Protein AF-A0A4Y7QCD2-F1 (afdb_monomer_lite)

Radius of gyration: 18.98 Å; chains: 1; bounding box: 51×34×49 Å

Structure (mmCIF, N/CA/C/O backbone):
data_AF-A0A4Y7QCD2-F1
#
_entry.id   AF-A0A4Y7QCD2-F1
#
loop_
_atom_site.group_PDB
_atom_site.id
_atom_site.type_symbol
_atom_site.label_atom_id
_atom_site.label_alt_id
_atom_site.label_comp_id
_atom_site.label_asym_id
_atom_site.label_entity_id
_atom_site.label_seq_id
_atom_site.pdbx_PDB_ins_code
_atom_site.Cartn_x
_atom_site.Cartn_y
_atom_site.Cartn_z
_atom_site.occupancy
_atom_site.B_iso_or_equiv
_atom_site.auth_seq_id
_atom_site.auth_comp_id
_atom_site.auth_asym_id
_atom_site.auth_atom_id
_atom_site.pdbx_PDB_model_num
ATOM 1 N N . MET A 1 1 ? 33.331 11.456 -15.313 1.00 38.72 1 MET A N 1
ATOM 2 C CA . MET A 1 1 ? 31.937 11.592 -14.843 1.00 38.72 1 MET A CA 1
ATOM 3 C C . MET A 1 1 ? 31.311 10.211 -14.870 1.00 38.72 1 MET A C 1
ATOM 5 O O . MET A 1 1 ? 31.025 9.697 -15.942 1.00 38.72 1 MET A O 1
ATOM 9 N N . SER A 1 2 ? 31.253 9.557 -13.714 1.00 41.94 2 SER A N 1
ATOM 10 C CA . SER A 1 2 ? 30.662 8.231 -13.536 1.00 41.94 2 SER A CA 1
ATOM 11 C C . SER A 1 2 ? 29.170 8.310 -13.844 1.00 41.94 2 SER A C 1
ATOM 13 O O . SER A 1 2 ? 28.433 9.006 -13.149 1.00 41.94 2 SER A O 1
ATOM 15 N N . ALA A 1 3 ? 28.736 7.632 -14.909 1.00 51.88 3 ALA A N 1
ATOM 16 C CA . ALA A 1 3 ? 27.318 7.443 -15.182 1.00 51.88 3 ALA A CA 1
ATOM 17 C C . ALA A 1 3 ? 26.649 6.911 -13.900 1.00 51.88 3 ALA A C 1
ATOM 19 O O . ALA A 1 3 ? 27.208 5.987 -13.298 1.00 51.88 3 ALA A O 1
ATOM 20 N N . PRO A 1 4 ? 25.523 7.489 -13.437 1.00 55.78 4 PRO A N 1
ATOM 21 C CA . PRO A 1 4 ? 24.820 6.970 -12.271 1.00 55.78 4 PRO A CA 1
ATOM 22 C C . PRO A 1 4 ? 24.569 5.482 -12.512 1.00 55.78 4 PRO A C 1
ATOM 24 O O . PRO A 1 4 ? 23.988 5.095 -13.527 1.00 55.78 4 PRO A O 1
ATOM 27 N N . SER A 1 5 ? 25.132 4.643 -11.644 1.00 61.19 5 SER A N 1
ATOM 28 C CA . SER A 1 5 ? 25.190 3.202 -11.835 1.00 61.19 5 SER A CA 1
ATOM 29 C C . SER A 1 5 ? 23.774 2.644 -11.790 1.00 61.19 5 SER A C 1
ATOM 31 O O . SER A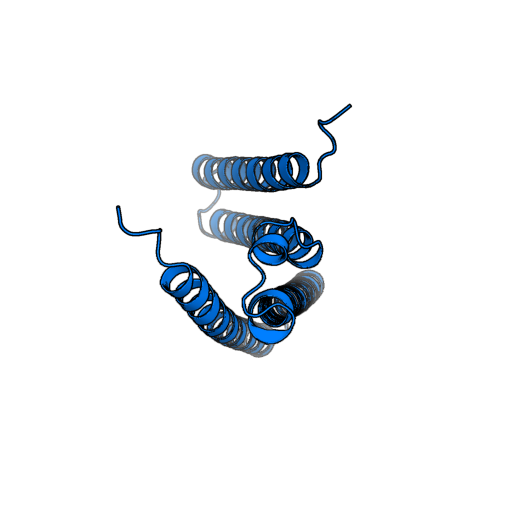 1 5 ? 23.216 2.400 -10.726 1.00 61.19 5 SER A O 1
ATOM 33 N N . LEU A 1 6 ? 23.190 2.423 -12.967 1.00 62.44 6 LEU A N 1
ATOM 34 C CA . LEU A 1 6 ? 21.877 1.805 -13.152 1.00 62.44 6 LEU A CA 1
ATOM 35 C C . LEU A 1 6 ? 21.720 0.524 -12.309 1.00 62.44 6 LEU A C 1
ATOM 37 O O . LEU A 1 6 ? 20.647 0.256 -11.774 1.00 62.44 6 LEU A O 1
ATOM 41 N N . GLY A 1 7 ? 22.818 -0.219 -12.12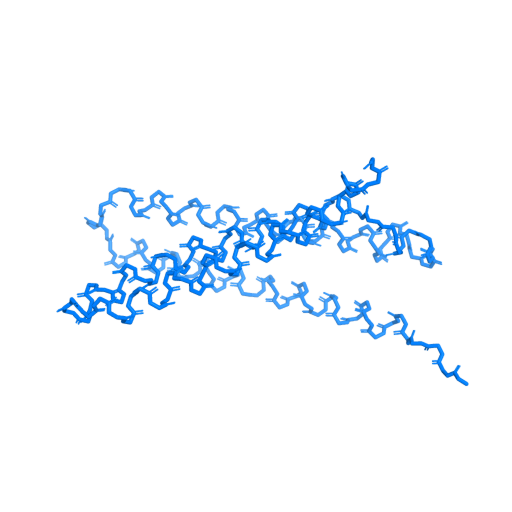1 1.00 65.88 7 GLY A N 1
ATOM 42 C CA . GLY A 1 7 ? 22.886 -1.383 -11.237 1.00 65.88 7 GLY A CA 1
ATOM 43 C C . GLY A 1 7 ? 22.541 -1.089 -9.772 1.00 65.88 7 GLY A C 1
ATOM 44 O O . GLY A 1 7 ? 21.853 -1.894 -9.152 1.00 65.88 7 GLY A O 1
ATOM 45 N N . ASN A 1 8 ? 22.922 0.071 -9.226 1.00 73.81 8 ASN A N 1
ATOM 46 C CA . ASN A 1 8 ? 22.581 0.447 -7.850 1.00 73.81 8 ASN A CA 1
ATOM 47 C C . ASN A 1 8 ? 21.077 0.712 -7.704 1.00 73.81 8 ASN A C 1
ATOM 49 O O . ASN A 1 8 ? 20.470 0.274 -6.731 1.00 73.81 8 ASN A O 1
ATOM 53 N N . THR A 1 9 ? 20.459 1.386 -8.677 1.00 78.00 9 THR A N 1
ATOM 54 C CA . THR A 1 9 ? 19.014 1.664 -8.659 1.00 78.00 9 THR A CA 1
ATOM 55 C C . THR A 1 9 ? 18.191 0.388 -8.831 1.00 78.00 9 THR A C 1
ATOM 57 O O . THR A 1 9 ? 17.233 0.176 -8.091 1.00 78.00 9 THR A O 1
ATOM 60 N N . MET A 1 10 ? 18.581 -0.493 -9.757 1.00 76.19 10 MET A N 1
ATOM 61 C CA . MET A 1 10 ? 17.886 -1.767 -9.982 1.00 76.19 10 MET A CA 1
ATOM 62 C C . MET A 1 10 ? 18.054 -2.729 -8.801 1.00 76.19 10 MET A C 1
ATOM 64 O O . MET A 1 10 ? 17.083 -3.349 -8.371 1.00 76.19 10 MET A O 1
ATOM 68 N N . GLY A 1 11 ? 19.255 -2.796 -8.218 1.00 81.44 11 GLY A N 1
ATOM 69 C CA . GLY A 1 11 ? 19.506 -3.567 -7.000 1.00 81.44 11 GLY A CA 1
ATOM 70 C C . GLY A 1 11 ? 18.689 -3.060 -5.809 1.00 81.44 11 GLY A C 1
ATOM 71 O O . GLY A 1 11 ? 18.091 -3.860 -5.090 1.00 81.44 11 GLY A O 1
ATOM 72 N N . ALA A 1 12 ? 18.586 -1.739 -5.633 1.00 85.38 12 ALA A N 1
ATOM 73 C CA . ALA A 1 12 ? 17.759 -1.142 -4.585 1.00 85.38 12 ALA A CA 1
ATOM 74 C C . ALA A 1 12 ? 16.262 -1.446 -4.772 1.00 85.38 12 ALA A C 1
ATOM 76 O O . ALA A 1 12 ? 15.584 -1.770 -3.799 1.00 85.38 12 ALA A O 1
ATOM 77 N N . LEU A 1 13 ? 15.747 -1.398 -6.007 1.00 83.94 13 LEU A N 1
ATOM 78 C CA . LEU A 1 13 ? 14.356 -1.758 -6.307 1.00 83.94 13 LEU A CA 1
ATOM 79 C C . LEU A 1 13 ? 14.067 -3.236 -6.018 1.00 83.94 13 LEU A C 1
ATOM 81 O O . LEU A 1 13 ? 13.040 -3.554 -5.420 1.00 83.94 13 LEU A O 1
ATOM 85 N N . PHE A 1 14 ? 14.994 -4.132 -6.366 1.00 85.12 14 PHE A N 1
ATOM 86 C CA . PHE A 1 14 ? 14.873 -5.557 -6.060 1.00 85.12 14 PHE A CA 1
ATOM 87 C C . PHE A 1 14 ? 14.865 -5.828 -4.547 1.00 85.12 14 PHE A C 1
ATOM 89 O O . PHE A 1 14 ? 14.002 -6.554 -4.050 1.00 85.12 14 PHE A O 1
ATOM 96 N N . LEU A 1 15 ? 15.766 -5.193 -3.788 1.00 89.88 15 LEU A N 1
ATOM 97 C CA . LEU A 1 15 ? 15.743 -5.255 -2.321 1.00 89.88 15 LEU A CA 1
ATOM 98 C C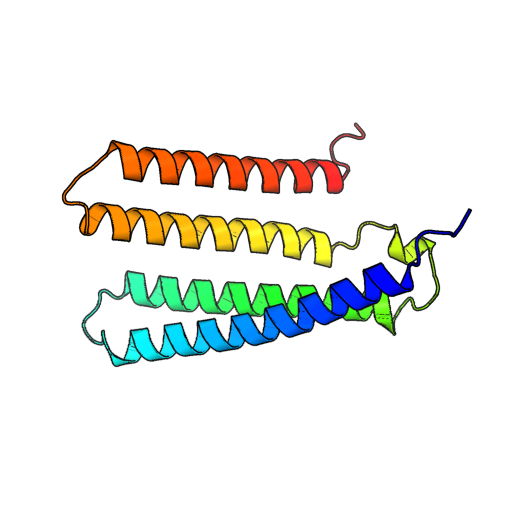 . LEU A 1 15 ? 14.435 -4.683 -1.752 1.00 89.88 15 LEU A C 1
ATOM 100 O O . LEU A 1 15 ? 13.881 -5.235 -0.801 1.00 89.88 15 LEU A O 1
ATOM 104 N N . GLY A 1 16 ? 13.905 -3.621 -2.363 1.00 89.31 16 GLY A N 1
ATOM 105 C CA . GLY A 1 16 ? 12.596 -3.060 -2.035 1.00 89.31 16 GLY A CA 1
ATOM 106 C C . GLY A 1 16 ? 11.448 -4.051 -2.247 1.00 89.31 16 GLY A C 1
ATOM 107 O O . GLY A 1 16 ? 10.558 -4.132 -1.400 1.00 8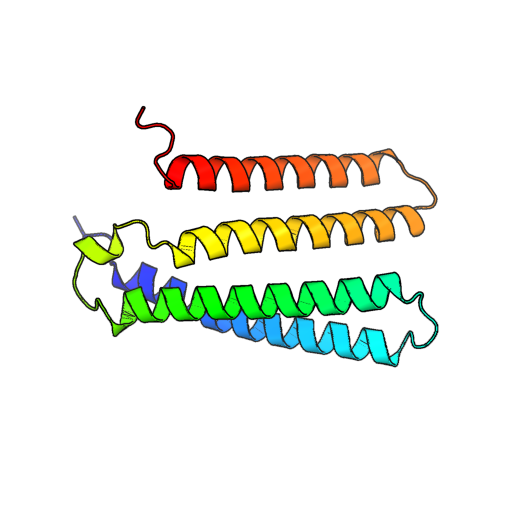9.31 16 GLY A O 1
ATOM 108 N N . LEU A 1 17 ? 11.471 -4.848 -3.322 1.00 90.31 17 LEU A N 1
ATOM 109 C CA . LEU A 1 17 ? 10.485 -5.910 -3.571 1.00 90.31 17 LEU A CA 1
ATOM 110 C C . LEU A 1 17 ? 10.554 -7.009 -2.503 1.00 90.31 17 LEU A C 1
ATOM 112 O O . LEU A 1 17 ? 9.513 -7.427 -1.986 1.00 90.31 17 LEU A O 1
ATOM 116 N N . LEU A 1 18 ? 11.763 -7.447 -2.140 1.00 92.94 18 LEU A N 1
ATOM 117 C CA . LEU A 1 18 ? 11.959 -8.436 -1.075 1.00 92.94 18 LEU A CA 1
ATOM 118 C C . LEU A 1 18 ? 11.402 -7.924 0.254 1.00 92.94 18 LEU A C 1
ATOM 120 O O . LEU A 1 18 ? 10.615 -8.613 0.905 1.00 92.94 18 LEU A O 1
ATOM 124 N N . LEU A 1 19 ? 11.746 -6.688 0.621 1.00 93.81 19 LEU A N 1
ATOM 125 C CA . LEU A 1 19 ? 11.249 -6.062 1.840 1.00 93.81 19 LEU A CA 1
ATOM 126 C C . LEU A 1 19 ? 9.722 -5.905 1.811 1.00 93.81 19 LEU A C 1
ATOM 128 O O . LEU A 1 19 ? 9.057 -6.243 2.786 1.00 93.81 19 LEU A O 1
ATOM 132 N N . SER A 1 20 ? 9.149 -5.475 0.685 1.00 91.50 20 SER A N 1
ATOM 133 C CA . SER A 1 20 ? 7.693 -5.342 0.519 1.00 91.50 20 SER A CA 1
ATOM 134 C C . SER A 1 20 ? 6.969 -6.678 0.708 1.00 91.50 20 SER A C 1
ATOM 136 O O . SER A 1 20 ? 5.936 -6.737 1.372 1.00 91.50 20 SER A O 1
ATOM 138 N N . THR A 1 21 ? 7.540 -7.767 0.190 1.00 92.81 21 THR A N 1
ATOM 139 C CA . THR A 1 21 ? 6.988 -9.122 0.345 1.00 92.81 21 THR A CA 1
ATOM 140 C C . THR A 1 21 ? 7.056 -9.598 1.800 1.00 92.81 21 THR A C 1
ATOM 142 O O . THR A 1 21 ? 6.103 -10.192 2.305 1.00 92.81 21 THR A O 1
ATOM 145 N N . LEU A 1 22 ? 8.145 -9.288 2.514 1.00 94.88 22 LEU A N 1
ATOM 146 C CA . LEU A 1 22 ? 8.263 -9.574 3.949 1.00 94.88 22 LEU A CA 1
ATOM 147 C C . LEU A 1 22 ? 7.228 -8.794 4.770 1.00 94.88 22 LEU A C 1
ATOM 149 O O . LEU A 1 22 ? 6.555 -9.372 5.624 1.00 94.88 22 LEU A O 1
ATOM 153 N N . LEU A 1 23 ? 7.056 -7.499 4.486 1.00 91.56 23 LEU A N 1
ATOM 154 C CA . LEU A 1 23 ? 6.041 -6.668 5.141 1.00 91.56 23 LEU A CA 1
ATOM 155 C C . LEU A 1 23 ? 4.624 -7.178 4.856 1.00 91.56 23 LEU A C 1
ATOM 157 O O . LEU A 1 23 ? 3.790 -7.186 5.760 1.00 91.56 23 LEU A O 1
ATOM 161 N N . PHE A 1 24 ? 4.354 -7.658 3.640 1.00 92.56 24 PHE A N 1
ATOM 162 C CA . PHE A 1 24 ? 3.091 -8.322 3.321 1.00 92.56 24 PHE A CA 1
ATOM 163 C C . PHE A 1 24 ? 2.860 -9.558 4.203 1.00 92.56 24 PHE A C 1
ATOM 165 O O . PHE A 1 24 ? 1.773 -9.710 4.758 1.00 92.56 24 PHE A O 1
ATOM 172 N N . GLY A 1 25 ? 3.890 -10.380 4.433 1.00 92.44 25 GLY A N 1
ATOM 173 C CA . GLY A 1 25 ? 3.822 -11.500 5.379 1.00 92.44 25 GLY A CA 1
ATOM 174 C C . GLY A 1 25 ? 3.462 -11.069 6.807 1.00 92.44 25 GLY A C 1
ATOM 175 O O . GLY A 1 25 ? 2.615 -11.691 7.451 1.00 92.44 25 GLY A O 1
ATOM 176 N N . ILE A 1 26 ? 4.033 -9.960 7.287 1.00 94.75 26 ILE A N 1
ATOM 177 C CA . ILE A 1 26 ? 3.689 -9.383 8.597 1.00 94.75 26 ILE A CA 1
ATOM 178 C C . ILE A 1 26 ? 2.221 -8.935 8.628 1.00 94.75 26 ILE A C 1
ATOM 180 O O . ILE A 1 26 ? 1.523 -9.187 9.608 1.00 94.75 26 ILE A O 1
ATOM 184 N N . ILE A 1 27 ? 1.724 -8.318 7.556 1.00 92.62 27 ILE A N 1
ATOM 185 C CA . ILE A 1 27 ? 0.325 -7.877 7.449 1.00 92.62 27 ILE A CA 1
ATOM 186 C C . ILE A 1 27 ? -0.635 -9.076 7.461 1.00 92.62 27 ILE A C 1
ATOM 188 O O . ILE A 1 27 ? -1.665 -9.024 8.134 1.00 92.62 27 ILE A O 1
ATOM 192 N N . CYS A 1 28 ? -0.278 -10.188 6.810 1.00 93.31 28 CYS A N 1
ATOM 193 C CA . CYS A 1 28 ? -1.031 -11.443 6.907 1.00 93.31 28 CYS A CA 1
ATOM 194 C C . CYS A 1 28 ? -1.112 -11.950 8.355 1.00 93.31 28 CYS A C 1
ATOM 196 O O . CYS A 1 28 ? -2.193 -12.318 8.816 1.00 93.31 28 CYS A O 1
ATOM 198 N N . LEU A 1 29 ? 0.005 -11.929 9.093 1.00 93.75 29 LEU A N 1
ATOM 199 C CA . LEU A 1 29 ? 0.032 -12.325 10.507 1.00 93.75 29 LEU A CA 1
ATOM 200 C C . LEU A 1 29 ? -0.807 -11.391 11.386 1.00 93.75 29 LEU A C 1
ATOM 202 O O . LEU A 1 29 ? -1.525 -11.861 12.266 1.00 93.75 29 LEU A O 1
ATOM 206 N N . GLN A 1 30 ? -0.763 -10.081 11.135 1.00 89.69 30 GLN A N 1
ATOM 207 C CA . GLN A 1 30 ? -1.599 -9.107 11.840 1.00 89.69 30 GLN A CA 1
ATOM 208 C C . GLN A 1 30 ? -3.090 -9.361 11.589 1.00 89.69 30 GLN A C 1
ATOM 210 O O . GLN A 1 30 ? -3.881 -9.351 12.533 1.00 89.69 30 GLN A O 1
ATOM 215 N N . ALA A 1 31 ? -3.474 -9.642 10.340 1.00 90.12 31 ALA A N 1
ATOM 216 C CA . ALA A 1 31 ? -4.846 -9.997 9.993 1.00 90.12 31 ALA A CA 1
ATOM 217 C C . ALA A 1 31 ? -5.274 -11.303 10.680 1.00 90.12 31 ALA A C 1
ATOM 219 O O . ALA A 1 31 ? -6.348 -11.357 11.276 1.00 90.12 31 ALA A O 1
ATOM 220 N N . TYR A 1 32 ? -4.419 -12.329 10.673 1.00 90.06 32 TYR A N 1
ATOM 221 C CA . TYR A 1 32 ? -4.679 -13.594 11.361 1.00 90.06 32 TYR A CA 1
ATOM 222 C C . TYR A 1 32 ? -4.901 -13.395 12.869 1.00 90.06 32 TYR A C 1
ATOM 224 O O . TYR A 1 32 ? -5.920 -13.828 13.411 1.00 90.06 32 TYR A O 1
ATOM 232 N N . HIS A 1 33 ? -4.006 -12.659 13.537 1.00 89.88 33 HIS A N 1
ATOM 233 C CA . HIS A 1 33 ? -4.155 -12.322 14.953 1.00 89.88 33 HIS A CA 1
ATOM 234 C C . HIS A 1 33 ? -5.440 -11.538 15.240 1.00 89.88 33 HIS A C 1
ATOM 236 O O . HIS A 1 33 ? -6.057 -11.751 16.285 1.00 89.88 33 HIS A O 1
ATOM 242 N N . TYR A 1 34 ? -5.857 -10.650 14.335 1.00 87.81 34 TYR A N 1
ATOM 243 C CA . TYR A 1 34 ? -7.110 -9.909 14.469 1.00 87.81 34 TYR A CA 1
ATOM 244 C C . TYR A 1 34 ? -8.328 -10.844 14.441 1.00 87.81 34 TYR A C 1
ATOM 246 O O . TYR A 1 34 ? -9.165 -10.781 15.342 1.00 87.81 34 TYR A O 1
ATOM 254 N N . TYR A 1 35 ? -8.393 -11.762 13.471 1.00 86.94 35 TYR A N 1
ATOM 255 C CA . TYR A 1 35 ? -9.491 -12.732 13.377 1.00 86.94 35 TYR A CA 1
ATOM 256 C C . TYR A 1 35 ? -9.558 -13.688 14.571 1.00 86.94 35 TYR A C 1
ATOM 258 O O . TYR A 1 35 ? -10.655 -14.080 14.966 1.00 86.94 35 TYR A O 1
ATOM 266 N N . GLN A 1 36 ? -8.410 -14.039 15.155 1.00 89.31 36 GLN A N 1
ATOM 267 C CA . GLN A 1 36 ? -8.350 -14.931 16.311 1.00 89.31 36 GLN A CA 1
ATOM 268 C C . GLN A 1 36 ? -8.774 -14.245 17.619 1.00 89.31 36 GLN A C 1
ATOM 270 O O . GLN A 1 36 ? -9.500 -14.840 18.410 1.00 89.31 36 GLN A O 1
ATOM 275 N N . ASN A 1 37 ? -8.326 -13.009 17.862 1.00 85.69 37 ASN A N 1
ATOM 276 C CA . ASN A 1 37 ? -8.561 -12.318 19.137 1.00 85.69 37 ASN A CA 1
ATOM 277 C C . ASN A 1 37 ? -9.906 -11.582 19.208 1.00 85.69 37 ASN A C 1
ATOM 279 O O . ASN A 1 37 ? -10.392 -11.323 20.306 1.00 85.69 37 ASN A O 1
ATOM 283 N N . PHE A 1 38 ? -10.515 -11.245 18.066 1.00 83.69 38 PHE A N 1
ATOM 284 C CA . PHE A 1 38 ? -11.766 -10.478 18.015 1.00 83.69 38 PHE A CA 1
ATOM 285 C C . PHE A 1 38 ? -12.866 -11.214 17.222 1.00 83.69 38 PHE A C 1
ATOM 287 O O . PHE A 1 38 ? -13.347 -10.723 16.193 1.00 83.69 38 PHE A O 1
ATOM 294 N N . PRO A 1 39 ? -13.309 -12.403 17.677 1.00 76.81 39 PRO A N 1
ATOM 295 C CA . PRO A 1 39 ? -14.334 -13.176 16.978 1.00 76.81 39 PRO A CA 1
ATOM 296 C C . PRO A 1 39 ? -15.713 -12.497 16.992 1.00 76.81 39 PRO A C 1
ATOM 298 O O . PRO A 1 39 ? -16.471 -12.678 16.042 1.00 76.81 39 PRO A O 1
ATOM 301 N N . GLU A 1 40 ? -16.021 -11.658 17.983 1.00 79.69 40 GLU A N 1
ATOM 302 C CA . GLU A 1 40 ? -17.313 -10.956 18.109 1.00 79.69 40 GLU A CA 1
ATOM 303 C C . GLU A 1 40 ? -17.340 -9.559 17.463 1.00 79.69 40 GLU A C 1
ATOM 305 O O . GLU A 1 40 ? -18.355 -8.862 17.516 1.00 79.69 40 GLU A O 1
ATOM 310 N N . ASP A 1 41 ? -16.246 -9.127 16.828 1.00 81.88 41 ASP A N 1
ATOM 311 C CA . ASP A 1 41 ? -16.194 -7.803 16.208 1.00 81.88 41 ASP A CA 1
ATOM 312 C C . ASP A 1 41 ? -17.154 -7.683 15.014 1.00 81.88 41 ASP A C 1
ATOM 314 O O . ASP A 1 41 ? -17.435 -8.643 14.283 1.00 81.88 41 ASP A O 1
ATOM 318 N N . ARG A 1 42 ? -17.643 -6.458 14.794 1.00 80.81 42 ARG A N 1
ATOM 319 C CA . ARG A 1 42 ? -18.665 -6.156 13.783 1.00 80.81 42 ARG A CA 1
ATOM 320 C C . ARG A 1 42 ? -18.194 -6.545 12.376 1.00 80.81 42 ARG A C 1
ATOM 322 O O . ARG A 1 42 ? -17.083 -6.212 11.965 1.00 80.81 42 ARG A O 1
ATOM 329 N N . ALA A 1 43 ? -19.084 -7.175 11.604 1.00 82.81 43 ALA A N 1
ATOM 330 C CA . ALA A 1 43 ? -18.777 -7.737 10.285 1.00 82.81 43 ALA A CA 1
ATOM 331 C C . ALA A 1 43 ? -18.131 -6.737 9.305 1.00 82.81 43 ALA A C 1
ATOM 333 O O . ALA A 1 43 ? -17.275 -7.131 8.518 1.00 82.81 43 ALA A O 1
ATOM 334 N N . TYR A 1 44 ? -18.466 -5.442 9.382 1.00 82.81 44 TYR A N 1
ATOM 335 C CA . TYR A 1 44 ? -17.865 -4.430 8.506 1.00 82.81 44 TYR A CA 1
ATOM 336 C C . TYR A 1 44 ? -16.351 -4.271 8.712 1.00 82.81 44 TYR A C 1
ATOM 338 O O . TYR A 1 44 ? -15.639 -4.046 7.737 1.00 82.81 44 TYR A O 1
ATOM 346 N N . VAL A 1 45 ? -15.835 -4.419 9.941 1.00 84.06 45 VAL A N 1
ATOM 347 C CA . VAL A 1 45 ? -14.388 -4.298 10.204 1.00 84.06 45 VAL A CA 1
ATOM 348 C C . VAL A 1 45 ? -13.658 -5.505 9.630 1.00 84.06 45 VAL A C 1
ATOM 350 O O . VAL A 1 45 ? -12.619 -5.358 8.997 1.00 84.06 45 VAL A O 1
ATOM 353 N N . LYS A 1 46 ? -14.245 -6.697 9.762 1.00 85.38 46 LYS A N 1
ATOM 354 C CA . LYS A 1 46 ? -13.709 -7.929 9.175 1.00 85.38 46 LYS A CA 1
ATOM 355 C C . LYS A 1 46 ? -13.638 -7.844 7.650 1.00 85.38 46 LYS A C 1
ATOM 357 O O . LYS A 1 46 ? -12.581 -8.081 7.074 1.00 85.38 46 LYS A O 1
ATOM 362 N N . VAL A 1 47 ? -14.724 -7.418 7.000 1.00 89.00 47 VAL A N 1
ATOM 363 C CA . VAL A 1 47 ? -14.742 -7.205 5.541 1.00 89.00 47 VAL A CA 1
ATOM 364 C C . VAL A 1 47 ? -13.693 -6.171 5.127 1.00 89.00 47 VAL A C 1
ATOM 366 O O . VAL A 1 47 ? -12.969 -6.395 4.161 1.00 89.00 47 VAL A O 1
ATOM 369 N N . PHE A 1 48 ? -13.552 -5.078 5.880 1.00 88.25 48 PHE A N 1
ATOM 370 C CA . PHE A 1 48 ? -12.536 -4.057 5.622 1.00 88.25 48 PHE A CA 1
ATOM 371 C C . PHE A 1 48 ? -11.101 -4.605 5.726 1.00 88.25 48 PHE A C 1
ATOM 373 O O . PHE A 1 48 ? -10.283 -4.343 4.847 1.00 88.25 48 PHE A O 1
ATOM 380 N N . VAL A 1 49 ? -10.798 -5.415 6.747 1.00 89.56 49 VAL A N 1
ATOM 381 C CA . VAL A 1 49 ? -9.478 -6.053 6.910 1.00 89.56 49 VAL A CA 1
ATOM 382 C C . VAL A 1 49 ? -9.197 -7.047 5.779 1.00 89.56 49 VAL A C 1
ATOM 384 O O . VAL A 1 49 ? -8.102 -7.034 5.220 1.00 89.56 49 VAL A O 1
ATOM 387 N N . ALA A 1 50 ? -10.176 -7.874 5.395 1.00 91.06 50 ALA A N 1
ATOM 388 C CA . ALA A 1 50 ? -10.039 -8.780 4.250 1.00 91.06 50 ALA A CA 1
ATOM 389 C C . ALA A 1 50 ? -9.801 -8.016 2.936 1.00 91.06 50 ALA A C 1
ATOM 391 O O . ALA A 1 50 ? -8.945 -8.397 2.139 1.00 91.06 50 ALA A O 1
ATOM 392 N N . PHE A 1 51 ? -10.523 -6.913 2.733 1.00 92.56 51 PHE A N 1
ATOM 393 C CA . PHE A 1 51 ? -10.365 -6.052 1.566 1.00 92.56 51 PHE A CA 1
ATOM 394 C C . PHE A 1 51 ? -8.970 -5.415 1.507 1.00 92.56 51 PHE A C 1
ATOM 396 O O . PHE A 1 51 ? -8.317 -5.475 0.467 1.00 92.56 51 PHE A O 1
ATOM 403 N N . LEU A 1 52 ? -8.468 -4.879 2.625 1.00 91.38 52 LEU A N 1
ATOM 404 C CA . LEU A 1 52 ? -7.103 -4.351 2.707 1.00 91.38 52 LEU A CA 1
ATOM 405 C C . LEU A 1 52 ? -6.050 -5.421 2.407 1.00 91.38 52 LEU A C 1
ATOM 407 O O . LEU A 1 52 ? -5.082 -5.143 1.700 1.00 91.38 52 LEU A O 1
ATOM 411 N N . LEU A 1 53 ? -6.245 -6.643 2.905 1.00 93.38 53 LEU A N 1
ATOM 412 C CA . LEU A 1 53 ? -5.336 -7.754 2.639 1.00 93.38 53 LEU A CA 1
ATOM 413 C C . LEU A 1 53 ? -5.295 -8.102 1.143 1.00 93.38 53 LEU A C 1
ATOM 415 O O . LEU A 1 53 ? -4.212 -8.267 0.581 1.00 93.38 53 LEU A O 1
ATOM 419 N N . ALA A 1 54 ? -6.459 -8.149 0.489 1.00 93.94 54 ALA A N 1
ATOM 420 C CA . ALA A 1 54 ? -6.563 -8.395 -0.947 1.00 93.94 54 ALA A CA 1
ATOM 421 C C . ALA A 1 54 ? -5.907 -7.278 -1.777 1.00 93.94 54 ALA A C 1
ATOM 423 O O . ALA A 1 54 ? -5.155 -7.568 -2.710 1.00 93.94 54 ALA A O 1
ATOM 424 N N . LEU A 1 55 ? -6.125 -6.006 -1.416 1.00 92.44 55 LEU A N 1
ATOM 425 C CA . LEU A 1 55 ? -5.463 -4.876 -2.077 1.00 92.44 55 LEU A CA 1
ATOM 426 C C . LEU A 1 55 ? -3.942 -4.937 -1.917 1.00 92.44 55 LEU A C 1
ATOM 428 O O . LEU A 1 55 ? -3.217 -4.684 -2.877 1.00 92.44 55 LEU A O 1
ATOM 432 N N . ASN A 1 56 ? -3.449 -5.293 -0.730 1.00 92.25 56 ASN A N 1
ATOM 433 C CA . ASN A 1 56 ? -2.015 -5.390 -0.482 1.00 92.25 56 ASN A CA 1
ATOM 434 C C . ASN A 1 56 ? -1.376 -6.550 -1.264 1.00 92.25 56 ASN A C 1
ATOM 436 O O . ASN A 1 56 ? -0.286 -6.401 -1.812 1.00 92.25 56 ASN A O 1
ATOM 440 N N . ALA A 1 57 ? -2.085 -7.676 -1.402 1.00 93.12 57 ALA A N 1
ATOM 441 C CA . ALA A 1 57 ? -1.656 -8.784 -2.254 1.00 93.12 57 ALA A CA 1
ATOM 442 C C . ALA A 1 57 ? -1.569 -8.359 -3.731 1.00 93.12 57 ALA A C 1
ATOM 444 O O . ALA A 1 57 ? -0.566 -8.619 -4.396 1.00 93.12 57 ALA A O 1
ATOM 445 N N . ALA A 1 58 ? -2.584 -7.644 -4.229 1.00 92.81 58 ALA A N 1
ATOM 446 C CA . ALA A 1 58 ? -2.578 -7.093 -5.583 1.00 92.81 58 ALA A CA 1
ATOM 447 C C . ALA A 1 58 ? -1.437 -6.082 -5.788 1.00 92.81 58 ALA A C 1
ATOM 449 O O . ALA A 1 58 ? -0.803 -6.071 -6.841 1.00 92.81 58 ALA A O 1
ATOM 450 N N . ASN A 1 59 ? -1.132 -5.268 -4.776 1.00 91.50 59 ASN A N 1
ATOM 451 C CA . ASN A 1 59 ? -0.033 -4.310 -4.816 1.00 91.50 59 ASN A CA 1
ATOM 452 C C . ASN A 1 59 ? 1.333 -5.003 -4.956 1.00 91.50 59 ASN A C 1
ATOM 454 O O . ASN A 1 59 ? 2.098 -4.657 -5.855 1.00 91.50 59 ASN A O 1
ATOM 458 N N . VAL A 1 60 ? 1.607 -6.031 -4.148 1.00 91.69 60 VAL A N 1
ATOM 459 C CA . VAL A 1 60 ? 2.845 -6.823 -4.260 1.00 91.69 60 VAL A CA 1
ATOM 460 C C . VAL A 1 60 ? 2.923 -7.557 -5.603 1.00 91.69 60 VAL A C 1
ATOM 462 O O . VAL A 1 60 ? 3.988 -7.581 -6.219 1.00 91.69 60 VAL A O 1
ATOM 465 N N . ALA A 1 61 ? 1.806 -8.096 -6.102 1.00 91.06 61 ALA A N 1
ATOM 466 C CA . ALA A 1 61 ? 1.755 -8.762 -7.404 1.00 91.06 61 ALA A CA 1
ATOM 467 C C . ALA A 1 61 ? 2.083 -7.804 -8.564 1.00 91.06 61 ALA A C 1
ATOM 469 O O . ALA A 1 61 ? 2.928 -8.122 -9.400 1.00 91.06 61 ALA A O 1
ATOM 470 N N . LEU A 1 62 ? 1.480 -6.608 -8.581 1.00 87.56 62 LEU A N 1
ATOM 471 C CA . LEU A 1 62 ? 1.773 -5.568 -9.575 1.00 87.56 62 LEU A CA 1
ATOM 472 C C . LEU A 1 62 ? 3.226 -5.091 -9.495 1.00 87.56 62 LEU A C 1
ATOM 474 O O . LEU A 1 62 ? 3.852 -4.830 -10.522 1.00 87.56 62 LEU A O 1
ATOM 478 N N . PHE A 1 63 ? 3.781 -4.995 -8.285 1.00 87.38 63 PHE A N 1
ATOM 479 C CA . PHE A 1 63 ? 5.178 -4.615 -8.118 1.00 87.38 63 PHE A CA 1
ATOM 480 C C . PHE A 1 63 ? 6.128 -5.698 -8.636 1.00 87.38 63 PHE A C 1
ATOM 482 O O . PHE A 1 63 ? 7.095 -5.391 -9.332 1.00 87.38 63 PHE A O 1
ATOM 489 N N . SER A 1 64 ? 5.826 -6.966 -8.352 1.00 88.31 64 SER A N 1
ATOM 490 C CA . SER A 1 64 ? 6.587 -8.111 -8.850 1.00 88.31 64 SER A CA 1
ATOM 491 C C . SER A 1 64 ? 6.538 -8.214 -10.376 1.00 88.31 64 SER A C 1
ATOM 493 O O . SER A 1 64 ? 7.574 -8.448 -10.995 1.00 88.31 64 SER A O 1
ATOM 495 N N . GLU A 1 65 ? 5.376 -7.979 -10.985 1.00 87.06 65 GLU A N 1
ATOM 496 C CA . GLU A 1 65 ? 5.200 -7.972 -12.440 1.00 87.06 65 GLU A CA 1
ATOM 497 C C . GLU A 1 65 ? 5.976 -6.821 -13.098 1.00 87.06 65 GLU A C 1
ATOM 499 O O . GLU A 1 65 ? 6.730 -7.049 -14.047 1.00 87.06 65 GLU A O 1
ATOM 504 N N . GLY A 1 66 ? 5.915 -5.615 -12.520 1.00 82.62 66 GLY A N 1
ATOM 505 C CA . GLY A 1 66 ? 6.752 -4.496 -12.947 1.00 82.62 66 GLY A CA 1
ATOM 506 C C . GLY A 1 66 ? 8.242 -4.840 -12.871 1.00 82.62 66 GLY A C 1
ATOM 507 O O . GLY A 1 66 ? 8.976 -4.651 -13.840 1.00 82.62 66 GLY A O 1
ATOM 508 N N . MET A 1 67 ? 8.697 -5.414 -11.756 1.00 83.19 67 MET A N 1
ATOM 509 C CA . MET A 1 67 ? 10.092 -5.838 -11.594 1.00 83.19 67 MET A CA 1
ATOM 510 C C . MET A 1 67 ? 10.509 -6.918 -12.592 1.00 83.19 67 MET A C 1
ATOM 512 O O . MET A 1 67 ? 11.605 -6.831 -13.139 1.00 83.19 67 MET A O 1
ATOM 516 N N . TYR A 1 68 ? 9.643 -7.886 -12.894 1.00 82.25 68 TYR A N 1
ATOM 517 C CA . TYR A 1 68 ? 9.897 -8.883 -13.933 1.00 82.25 68 TYR A CA 1
ATOM 518 C C . TYR A 1 68 ? 10.091 -8.222 -15.307 1.00 82.25 68 TYR A C 1
ATOM 520 O O . TYR A 1 68 ? 11.029 -8.554 -16.037 1.00 82.25 68 TYR A O 1
ATOM 528 N N . HIS A 1 69 ? 9.261 -7.230 -15.639 1.00 78.19 69 HIS A N 1
ATOM 529 C CA . HIS A 1 69 ? 9.358 -6.514 -16.909 1.00 78.19 69 HIS A CA 1
ATOM 530 C C . HIS A 1 69 ? 10.658 -5.697 -17.041 1.00 78.19 69 HIS A C 1
ATOM 532 O O . HIS A 1 69 ? 11.295 -5.711 -18.099 1.00 78.19 69 HIS A O 1
ATOM 538 N N . TYR A 1 70 ? 11.075 -5.016 -15.967 1.00 73.19 70 TYR A N 1
ATOM 539 C CA . TYR A 1 70 ? 12.294 -4.197 -15.954 1.00 73.19 70 TYR A CA 1
ATOM 540 C C . TYR A 1 70 ? 13.586 -5.019 -15.832 1.00 73.19 70 TYR A C 1
ATOM 542 O O . TYR A 1 70 ? 14.588 -4.652 -16.446 1.00 73.19 70 TYR A O 1
ATOM 550 N N . LEU A 1 71 ? 13.584 -6.110 -15.058 1.00 73.06 71 LEU A N 1
ATOM 551 C CA . LEU A 1 71 ? 14.796 -6.877 -14.748 1.00 73.06 71 LEU A CA 1
ATOM 552 C C . LEU A 1 71 ? 15.020 -8.070 -15.682 1.00 73.06 71 LEU A C 1
ATOM 554 O O . LEU A 1 71 ? 16.165 -8.406 -15.952 1.00 73.06 71 LEU A O 1
ATOM 558 N N . ILE A 1 72 ? 13.961 -8.723 -16.165 1.00 73.00 72 ILE A N 1
ATOM 559 C CA . ILE A 1 72 ? 14.081 -9.959 -16.955 1.00 73.00 72 ILE A CA 1
ATOM 560 C C . ILE A 1 72 ? 13.730 -9.695 -18.418 1.00 73.00 72 ILE A C 1
ATOM 562 O O . ILE A 1 72 ? 14.544 -9.967 -19.297 1.00 73.00 72 ILE A O 1
ATOM 566 N N . ALA A 1 73 ? 12.551 -9.127 -18.691 1.00 71.12 73 ALA A N 1
ATOM 567 C CA . ALA A 1 73 ? 12.065 -8.981 -20.066 1.00 71.12 73 ALA A CA 1
ATOM 568 C C . ALA A 1 73 ? 12.842 -7.935 -20.892 1.00 71.12 73 ALA A C 1
ATOM 570 O O . ALA A 1 73 ? 13.001 -8.103 -22.097 1.00 71.12 73 ALA A O 1
ATOM 571 N N . ASN A 1 74 ? 13.346 -6.869 -20.258 1.00 66.69 74 ASN A N 1
ATOM 572 C CA . ASN A 1 74 ? 14.071 -5.779 -20.926 1.00 66.69 74 ASN A CA 1
ATOM 573 C C . ASN A 1 74 ? 15.479 -5.552 -20.354 1.00 66.69 74 ASN A C 1
ATOM 575 O O . ASN A 1 74 ? 15.940 -4.411 -20.241 1.00 66.69 74 ASN A O 1
ATOM 579 N N . PHE A 1 75 ? 16.179 -6.628 -19.993 1.00 61.12 75 PHE A N 1
ATOM 580 C CA . PHE A 1 75 ? 17.539 -6.528 -19.470 1.00 61.12 75 PHE A CA 1
ATOM 581 C C . PHE A 1 75 ? 18.471 -5.849 -20.495 1.00 61.12 75 PHE A C 1
ATOM 583 O O . PHE A 1 75 ? 18.710 -6.369 -21.582 1.00 61.12 75 PHE A O 1
ATOM 590 N N . GLY A 1 76 ? 18.974 -4.654 -20.165 1.00 60.62 76 GLY A N 1
ATOM 591 C CA . GLY A 1 76 ? 19.906 -3.890 -21.008 1.00 60.62 76 GLY A CA 1
ATOM 592 C C . GLY A 1 76 ? 19.277 -2.898 -22.000 1.00 60.62 76 GLY A C 1
ATOM 593 O O . GLY A 1 76 ? 20.017 -2.167 -22.659 1.00 60.62 76 GLY A O 1
ATOM 594 N N . ASN A 1 77 ? 17.943 -2.791 -22.089 1.00 64.19 77 ASN A N 1
ATOM 595 C CA . ASN A 1 77 ? 17.288 -1.793 -22.946 1.00 64.19 77 ASN A CA 1
ATOM 596 C C . ASN A 1 77 ? 16.938 -0.511 -22.164 1.00 64.19 77 ASN A C 1
ATOM 598 O O . ASN A 1 77 ? 15.866 -0.386 -21.570 1.00 64.19 77 ASN A O 1
ATOM 602 N N . PHE A 1 78 ? 17.830 0.484 -22.209 1.00 57.16 78 PHE A N 1
ATOM 603 C CA . PHE A 1 78 ? 17.663 1.785 -21.538 1.00 57.16 78 PHE A CA 1
ATOM 604 C C . PHE A 1 78 ? 16.366 2.526 -21.913 1.00 57.16 78 PHE A C 1
ATOM 606 O O . PHE A 1 78 ? 15.848 3.305 -21.110 1.00 57.16 78 PHE A O 1
ATOM 613 N N . LYS A 1 79 ? 15.813 2.275 -23.107 1.00 56.75 79 LYS A N 1
ATOM 614 C CA . LYS A 1 79 ? 14.593 2.936 -23.595 1.00 56.75 79 LYS A CA 1
ATOM 615 C C . LYS A 1 79 ? 13.325 2.374 -22.943 1.00 56.75 79 LYS A C 1
ATOM 617 O O . LYS A 1 79 ? 12.394 3.129 -22.685 1.00 56.75 79 LYS A O 1
ATOM 622 N N . ALA A 1 80 ? 13.316 1.080 -22.623 1.00 57.56 80 ALA A N 1
ATOM 623 C CA . ALA A 1 80 ? 12.231 0.436 -21.881 1.00 57.56 80 ALA A CA 1
ATOM 624 C C . ALA A 1 80 ? 12.265 0.796 -20.384 1.00 57.56 80 ALA A C 1
ATOM 626 O O . ALA A 1 80 ? 11.221 0.910 -19.752 1.00 57.56 80 ALA A O 1
ATOM 627 N N . ILE A 1 81 ? 13.459 1.053 -19.835 1.00 58.09 81 ILE A N 1
ATOM 628 C CA . ILE A 1 81 ? 13.649 1.440 -18.429 1.00 58.09 81 ILE A CA 1
ATOM 629 C C . ILE A 1 81 ? 13.153 2.867 -18.145 1.00 58.09 81 ILE A C 1
ATOM 631 O O . ILE A 1 81 ? 12.557 3.117 -17.099 1.00 58.09 81 ILE A O 1
ATOM 635 N N . MET A 1 82 ? 13.371 3.803 -19.074 1.00 55.31 82 MET A N 1
ATOM 636 C CA . MET A 1 82 ? 12.901 5.190 -18.935 1.00 55.31 82 MET A CA 1
ATOM 637 C C . MET A 1 82 ? 11.439 5.403 -19.361 1.00 55.31 82 MET A C 1
ATOM 639 O O . MET A 1 82 ? 10.887 6.477 -19.127 1.00 55.31 82 MET A O 1
ATOM 643 N N . GLY A 1 83 ? 10.798 4.403 -19.974 1.00 57.66 83 GLY A N 1
ATOM 644 C CA . GLY A 1 83 ? 9.400 4.481 -20.393 1.00 57.66 83 GLY A CA 1
ATOM 645 C C . GLY A 1 83 ? 8.419 4.302 -19.222 1.00 57.66 83 GLY A C 1
ATOM 646 O O . GLY A 1 83 ? 8.661 3.471 -18.338 1.00 57.66 83 GLY A O 1
ATOM 647 N N . PRO A 1 84 ? 7.294 5.043 -19.184 1.00 57.50 84 PRO A N 1
ATOM 648 C CA . PRO A 1 84 ? 6.251 4.827 -18.189 1.00 57.50 84 PRO A CA 1
ATOM 649 C C . PRO A 1 84 ? 5.598 3.455 -18.402 1.00 57.50 84 PRO A C 1
ATOM 651 O O . PRO A 1 84 ? 4.801 3.271 -19.317 1.00 57.50 84 PRO A O 1
ATOM 654 N N . TYR A 1 85 ? 5.925 2.482 -17.549 1.00 68.62 85 TYR A N 1
ATOM 655 C CA . TYR A 1 85 ? 5.237 1.195 -17.542 1.00 68.62 85 TYR A CA 1
ATOM 656 C C . TYR A 1 85 ? 3.904 1.305 -16.800 1.00 68.62 85 TYR A C 1
ATOM 658 O O . TYR A 1 85 ? 3.854 1.779 -15.658 1.00 68.62 85 TYR A O 1
ATOM 666 N N . GLY A 1 86 ? 2.825 0.864 -17.451 1.00 69.56 86 GLY A N 1
ATOM 667 C CA . GLY A 1 86 ? 1.461 0.974 -16.933 1.00 69.56 86 GLY A CA 1
ATOM 668 C C . GLY A 1 86 ? 1.296 0.331 -15.556 1.00 69.56 86 GLY A C 1
ATOM 669 O O . GLY A 1 86 ? 0.721 0.949 -14.659 1.00 69.56 86 GLY A O 1
ATOM 670 N N . SER A 1 87 ? 1.883 -0.848 -15.339 1.00 73.62 87 SER A N 1
ATOM 671 C CA . SER A 1 87 ? 1.736 -1.577 -14.076 1.00 73.62 87 SER A CA 1
ATOM 672 C C . SER A 1 87 ? 2.379 -0.872 -12.886 1.00 73.62 87 SER A C 1
ATOM 674 O O . SER A 1 87 ? 1.799 -0.873 -11.803 1.00 73.62 87 SER A O 1
ATOM 676 N N . LEU A 1 88 ? 3.524 -0.197 -13.069 1.00 73.12 88 LEU A N 1
ATOM 677 C CA . LEU A 1 88 ? 4.128 0.597 -11.990 1.00 73.12 88 LEU A CA 1
ATOM 678 C C . LEU A 1 88 ? 3.288 1.831 -11.646 1.00 73.12 88 LEU A C 1
ATOM 680 O O . LEU A 1 88 ? 3.242 2.237 -10.487 1.00 73.12 88 LEU A O 1
ATOM 684 N N . ASN A 1 89 ? 2.606 2.416 -12.632 1.00 77.62 89 ASN A N 1
ATOM 685 C CA . ASN A 1 89 ? 1.724 3.555 -12.394 1.00 77.62 89 ASN A CA 1
ATOM 686 C C . ASN A 1 89 ? 0.486 3.137 -11.579 1.00 77.62 89 ASN A C 1
ATOM 688 O O . ASN A 1 89 ? 0.116 3.802 -10.611 1.00 77.62 89 ASN A O 1
ATOM 692 N N . ILE A 1 90 ? -0.108 1.991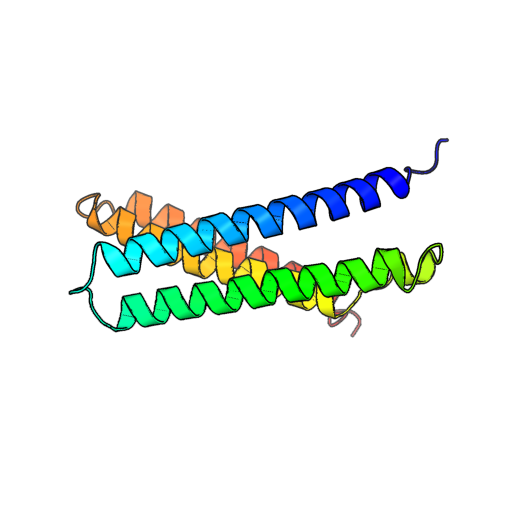 -11.929 1.00 81.00 90 ILE A N 1
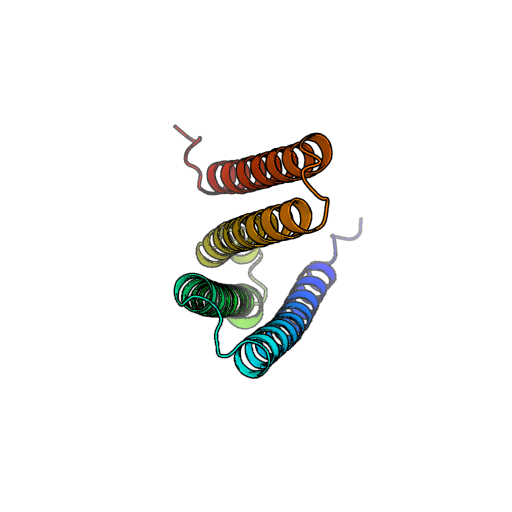ATOM 693 C CA . ILE A 1 90 ? -1.227 1.391 -11.187 1.00 81.00 90 ILE A CA 1
ATOM 694 C C . ILE A 1 90 ? -0.778 0.987 -9.776 1.00 81.00 90 ILE A C 1
ATOM 696 O O . ILE A 1 90 ? -1.487 1.260 -8.809 1.00 81.00 90 ILE A O 1
ATOM 700 N N . TYR A 1 91 ? 0.416 0.403 -9.635 1.00 85.75 91 TYR A N 1
ATOM 701 C CA . TYR A 1 91 ? 1.020 0.082 -8.340 1.00 85.75 91 TYR A CA 1
ATOM 702 C C . TYR A 1 91 ? 1.131 1.314 -7.429 1.00 85.75 91 TYR A C 1
ATOM 704 O O . TYR A 1 91 ? 0.693 1.256 -6.278 1.00 85.75 91 TYR A O 1
ATOM 712 N N . SER A 1 92 ? 1.673 2.433 -7.927 1.00 84.38 92 SER A N 1
ATOM 713 C CA . SER A 1 92 ? 1.820 3.659 -7.132 1.00 84.38 92 SER A CA 1
ATOM 714 C C . SER A 1 92 ? 0.471 4.208 -6.673 1.00 84.38 92 SER A C 1
ATOM 716 O O . SER A 1 92 ? 0.323 4.551 -5.500 1.00 84.38 92 SER A O 1
ATOM 718 N N . PHE A 1 93 ? -0.526 4.228 -7.561 1.00 85.06 93 PHE A N 1
ATOM 719 C CA . PHE A 1 93 ? -1.883 4.644 -7.210 1.00 85.06 93 PHE A CA 1
ATOM 720 C C . PHE A 1 93 ? -2.492 3.746 -6.124 1.00 85.06 93 PHE A C 1
ATOM 722 O O . PHE A 1 93 ? -3.000 4.234 -5.112 1.00 85.06 93 PHE A O 1
ATOM 729 N N . LEU A 1 94 ? -2.385 2.427 -6.300 1.00 87.88 94 LEU A N 1
ATOM 730 C CA . LEU A 1 94 ? -2.901 1.445 -5.353 1.00 87.88 94 LEU A CA 1
ATOM 731 C C . LEU A 1 94 ? -2.222 1.575 -3.980 1.00 87.88 94 LEU A C 1
ATOM 733 O O . LEU A 1 94 ? -2.898 1.526 -2.956 1.00 87.88 94 LEU A O 1
ATOM 737 N N . ASN A 1 95 ? -0.910 1.816 -3.947 1.00 89.00 95 ASN A N 1
ATOM 738 C CA . ASN A 1 95 ? -0.160 2.032 -2.709 1.00 89.00 95 ASN A CA 1
ATOM 739 C C . ASN A 1 95 ? -0.622 3.296 -1.957 1.00 89.00 95 ASN A C 1
ATOM 741 O O . ASN A 1 95 ? -0.823 3.260 -0.738 1.00 89.00 95 ASN A O 1
ATOM 745 N N . SER A 1 96 ? -0.833 4.410 -2.669 1.00 88.25 96 SER A N 1
ATOM 746 C CA . SER A 1 96 ? -1.379 5.638 -2.071 1.00 88.25 96 SER A CA 1
ATOM 747 C C . SER A 1 96 ? -2.787 5.422 -1.516 1.00 88.25 96 SER A C 1
ATOM 749 O O . SER A 1 96 ? -3.094 5.899 -0.422 1.00 88.25 96 SER A O 1
ATOM 751 N N . PHE A 1 97 ? -3.625 4.663 -2.227 1.00 88.81 97 PHE A N 1
ATOM 752 C CA . PHE A 1 97 ? -4.976 4.338 -1.778 1.00 88.81 97 PHE A CA 1
ATOM 753 C C . PHE A 1 97 ? -4.980 3.465 -0.512 1.00 88.81 97 PHE A C 1
ATOM 755 O O . PHE A 1 97 ? -5.665 3.794 0.457 1.00 88.81 97 PHE A O 1
ATOM 762 N N . ILE A 1 98 ? -4.159 2.409 -0.470 1.00 90.12 98 ILE A N 1
ATOM 763 C CA . ILE A 1 98 ? -4.002 1.548 0.716 1.00 90.12 98 ILE A CA 1
ATOM 764 C C . ILE A 1 98 ? -3.521 2.371 1.917 1.00 90.12 98 ILE A C 1
ATOM 766 O O . ILE A 1 98 ? -4.070 2.251 3.015 1.00 90.12 98 ILE A O 1
ATOM 770 N N . THR A 1 99 ? -2.529 3.242 1.710 1.00 88.94 99 THR A N 1
ATOM 771 C CA . THR A 1 99 ? -1.988 4.106 2.769 1.00 88.94 99 THR A CA 1
ATOM 772 C C . THR A 1 99 ? -3.062 5.036 3.328 1.00 88.94 99 THR A C 1
ATOM 774 O O . THR A 1 99 ? -3.202 5.143 4.546 1.00 88.94 99 THR A O 1
ATOM 777 N N . TRP A 1 100 ? -3.863 5.657 2.461 1.00 88.00 100 TRP A N 1
ATOM 778 C CA . TRP A 1 100 ? -4.965 6.525 2.870 1.00 88.00 100 TRP A CA 1
ATOM 779 C C . TRP A 1 100 ? -6.008 5.775 3.712 1.00 88.00 100 TRP A C 1
ATOM 781 O O . TRP A 1 100 ? -6.358 6.225 4.804 1.00 88.00 100 TRP A O 1
ATOM 791 N N . MET A 1 101 ? -6.438 4.584 3.276 1.00 87.00 101 MET A N 1
ATOM 792 C CA . MET A 1 101 ? -7.381 3.761 4.045 1.00 87.00 101 MET A CA 1
ATOM 793 C C . MET A 1 101 ? -6.821 3.346 5.414 1.00 87.00 101 MET A C 1
ATOM 795 O O . MET A 1 101 ? -7.528 3.410 6.423 1.00 87.00 101 MET A O 1
ATOM 799 N N . CYS A 1 102 ? -5.549 2.944 5.465 1.00 86.69 102 CYS A N 1
ATOM 800 C CA . CYS A 1 102 ? -4.874 2.563 6.706 1.00 86.69 102 CYS A CA 1
ATOM 801 C C . CYS A 1 102 ? -4.802 3.740 7.689 1.00 86.69 102 CYS A C 1
ATOM 803 O O . CYS A 1 102 ? -5.119 3.599 8.873 1.00 86.69 102 CYS A O 1
ATOM 805 N N . GLN A 1 103 ? -4.452 4.925 7.192 1.00 87.12 103 GLN A N 1
ATOM 806 C CA . GLN A 1 103 ? -4.353 6.125 8.012 1.00 87.12 103 GLN A CA 1
ATOM 807 C C . GLN A 1 103 ? -5.715 6.596 8.541 1.00 87.12 103 GLN A C 1
ATOM 809 O O . GLN A 1 103 ? -5.799 7.011 9.697 1.00 87.12 103 GLN A O 1
ATOM 814 N N . LEU A 1 104 ? -6.791 6.476 7.756 1.00 84.38 104 LEU A N 1
ATOM 815 C CA . LEU A 1 104 ? -8.154 6.741 8.232 1.00 84.38 104 LEU A CA 1
ATOM 816 C C . LEU A 1 104 ? -8.557 5.793 9.367 1.00 84.38 104 LEU A C 1
ATOM 818 O O . LEU A 1 104 ? -9.120 6.229 10.374 1.00 84.38 104 LEU A O 1
ATOM 822 N N . TYR A 1 105 ? -8.232 4.504 9.239 1.00 83.75 105 TYR A N 1
ATOM 823 C CA . TYR A 1 105 ? -8.490 3.528 10.298 1.00 83.75 105 TYR A CA 1
ATOM 824 C C . TYR A 1 105 ? -7.682 3.838 11.566 1.00 83.75 105 TYR A C 1
ATOM 826 O O . TYR A 1 105 ? -8.215 3.783 12.679 1.00 83.75 105 TYR A O 1
ATOM 834 N N . PHE A 1 106 ? -6.415 4.228 11.406 1.00 81.75 106 PHE A N 1
ATOM 835 C CA . PHE A 1 106 ? -5.574 4.664 12.516 1.00 81.75 106 PHE A CA 1
ATOM 836 C C . PHE A 1 106 ? -6.137 5.917 13.199 1.00 81.75 106 PHE A C 1
ATOM 838 O O . PHE A 1 106 ? -6.256 5.935 14.422 1.00 81.75 106 PHE A O 1
ATOM 845 N N . ALA A 1 107 ? -6.567 6.923 12.431 1.00 84.12 107 ALA A N 1
ATOM 846 C CA . ALA A 1 107 ? -7.196 8.131 12.960 1.00 84.12 107 ALA A CA 1
ATOM 847 C C . ALA A 1 107 ? -8.464 7.806 13.767 1.00 84.12 107 ALA A C 1
ATOM 849 O O . ALA A 1 107 ? -8.640 8.317 14.873 1.00 84.12 107 ALA A O 1
ATOM 850 N N . TRP A 1 108 ? -9.310 6.898 13.269 1.00 80.81 108 TRP A N 1
ATOM 851 C CA . TRP A 1 108 ? -10.500 6.442 13.991 1.00 80.81 108 TRP A CA 1
ATOM 852 C C . TRP A 1 108 ? -10.154 5.741 15.315 1.00 80.81 108 TRP A C 1
ATOM 854 O O . TRP A 1 108 ? -10.781 6.004 16.347 1.00 80.81 108 TRP A O 1
ATOM 864 N N . ARG A 1 109 ? -9.129 4.878 15.319 1.00 79.62 109 ARG A N 1
ATOM 865 C CA . ARG A 1 109 ? -8.641 4.216 16.542 1.00 79.62 109 ARG A CA 1
ATOM 866 C C . ARG A 1 109 ? -8.061 5.221 17.540 1.00 79.62 109 ARG A C 1
ATOM 868 O O . ARG A 1 109 ? -8.383 5.133 18.723 1.00 79.62 109 ARG A O 1
ATOM 875 N N . VAL A 1 110 ? -7.258 6.182 17.080 1.00 83.12 110 VAL A N 1
ATOM 876 C CA . VAL A 1 110 ? -6.688 7.249 17.923 1.00 83.12 110 VAL A CA 1
ATOM 877 C C . VAL A 1 110 ? -7.790 8.106 18.531 1.00 83.12 110 VAL A C 1
ATOM 879 O O . VAL A 1 110 ? -7.753 8.373 19.729 1.00 83.12 110 VAL A O 1
ATOM 882 N N . TRP A 1 111 ? -8.806 8.479 17.753 1.00 79.06 111 TRP A N 1
ATOM 883 C CA . TRP A 1 111 ? -9.939 9.259 18.247 1.00 79.06 111 TRP A CA 1
ATOM 884 C C . TRP A 1 111 ? -10.680 8.547 19.387 1.00 79.06 111 TRP A C 1
ATOM 886 O O . TRP A 1 111 ? -10.972 9.157 20.418 1.00 79.06 111 TRP A O 1
ATOM 896 N N . ARG A 1 112 ? -10.911 7.236 19.237 1.00 76.75 112 ARG A N 1
ATOM 897 C CA . ARG A 1 112 ? -11.533 6.384 20.265 1.00 76.75 112 ARG A CA 1
ATOM 898 C C . ARG A 1 112 ? -10.701 6.293 21.549 1.00 76.75 112 ARG A C 1
ATOM 900 O O . ARG A 1 112 ? -11.285 6.237 22.624 1.00 76.75 112 ARG A O 1
ATOM 907 N N . VAL A 1 113 ? -9.371 6.255 21.447 1.00 80.31 113 VAL A N 1
ATOM 908 C CA . VAL A 1 113 ? -8.458 6.130 22.603 1.00 80.31 113 VAL A CA 1
ATOM 909 C C . VAL A 1 113 ? -8.189 7.482 23.274 1.00 80.31 113 VAL A C 1
ATOM 911 O O . VAL A 1 113 ? -8.074 7.553 24.492 1.00 80.31 113 VAL A O 1
ATOM 914 N N . SER A 1 114 ? -8.133 8.568 22.502 1.00 76.50 114 SER A N 1
ATOM 915 C CA . SER A 1 114 ? -7.795 9.913 22.985 1.00 76.50 114 SER A CA 1
ATOM 916 C C . SER A 1 114 ? -8.970 10.665 23.625 1.00 76.50 114 SER A C 1
ATOM 918 O O . SER A 1 114 ? -8.845 11.862 23.888 1.00 76.50 114 SER A O 1
ATOM 920 N N . ASN A 1 115 ? -10.108 10.003 23.850 1.00 71.50 115 ASN A N 1
ATOM 921 C CA . ASN A 1 115 ? -11.269 10.562 24.545 1.00 71.50 115 ASN A CA 1
ATOM 922 C C . ASN A 1 115 ? -11.759 11.911 23.959 1.00 71.50 115 ASN A C 1
ATOM 924 O O . ASN A 1 115 ? -12.126 12.827 24.691 1.00 71.50 115 ASN A O 1
ATOM 928 N N . GLY A 1 116 ? -11.732 12.049 22.624 1.00 65.62 116 GLY A N 1
ATOM 929 C CA . GLY A 1 116 ? -12.287 13.216 21.926 1.00 65.62 116 GLY A CA 1
ATOM 930 C C . GLY A 1 116 ? -11.324 14.375 21.636 1.00 65.62 116 GLY A C 1
ATOM 931 O O . GLY A 1 116 ? -11.792 15.481 21.384 1.00 65.62 116 GLY A O 1
ATOM 932 N N . ASN A 1 117 ? -9.999 14.176 21.614 1.00 70.44 117 ASN A N 1
ATOM 933 C CA . ASN A 1 117 ? -9.088 15.237 21.161 1.00 70.44 117 ASN A CA 1
ATOM 934 C C . ASN A 1 117 ? -9.185 15.460 19.632 1.00 70.44 117 ASN A C 1
ATOM 936 O O . ASN A 1 117 ? -8.491 14.824 18.826 1.00 70.44 117 ASN A O 1
ATOM 940 N N . TYR A 1 118 ? -10.075 16.373 19.236 1.00 71.75 118 TYR A N 1
ATOM 941 C CA . TYR A 1 118 ? -10.365 16.709 17.839 1.00 71.75 118 TYR A CA 1
ATOM 942 C C . TYR A 1 118 ? -9.156 17.290 17.097 1.00 71.75 118 TYR A C 1
ATOM 944 O O . TYR A 1 118 ? -9.023 17.061 15.897 1.00 71.75 118 TYR A O 1
ATOM 952 N N . PHE A 1 119 ? -8.245 17.980 17.795 1.00 76.38 119 PHE A N 1
ATOM 953 C CA . PHE A 1 119 ? -7.081 18.612 17.167 1.00 76.38 119 PHE A CA 1
ATOM 954 C C . PHE A 1 119 ? -6.103 17.577 16.595 1.00 76.38 119 PHE A C 1
ATOM 956 O O . PHE A 1 119 ? -5.698 17.674 15.439 1.00 76.38 119 PHE A O 1
ATOM 963 N N . LEU A 1 120 ? -5.787 16.532 17.370 1.00 74.00 120 LEU A N 1
ATOM 964 C CA . LEU A 1 120 ? -4.871 15.471 16.940 1.00 74.00 120 LEU A CA 1
ATOM 965 C C . LEU A 1 120 ? -5.471 14.640 15.797 1.00 74.00 120 LEU A C 1
ATOM 967 O O . LEU A 1 120 ? -4.802 14.344 14.811 1.00 74.00 120 LEU A O 1
ATOM 971 N N . THR A 1 121 ? -6.759 14.307 15.906 1.00 76.62 121 THR A N 1
ATOM 972 C CA . THR A 1 121 ? -7.469 13.524 14.884 1.00 76.62 121 THR A CA 1
ATOM 973 C C . THR A 1 121 ? -7.608 14.318 13.581 1.00 76.62 121 THR A C 1
ATOM 975 O O . THR A 1 121 ? -7.366 13.780 12.503 1.00 76.62 121 THR A O 1
ATOM 978 N N . GLY A 1 122 ? -7.937 15.610 13.675 1.00 77.94 122 GLY A N 1
ATOM 979 C CA . GLY A 1 122 ? -8.035 16.509 12.527 1.00 77.94 122 GLY A CA 1
ATOM 980 C C . GLY A 1 122 ? -6.694 16.711 11.824 1.00 77.94 122 GLY A C 1
ATOM 981 O O . GLY A 1 122 ? -6.638 16.631 10.600 1.00 77.94 122 GLY A O 1
ATOM 982 N N . ALA A 1 123 ? -5.603 16.883 12.578 1.00 81.38 123 ALA A N 1
ATOM 983 C CA . ALA A 1 123 ? -4.260 17.000 12.011 1.00 81.38 123 ALA A CA 1
ATOM 984 C C . ALA A 1 123 ? -3.856 15.745 11.223 1.00 81.38 123 ALA A C 1
ATOM 986 O O . ALA A 1 123 ? -3.351 15.864 10.106 1.00 81.38 123 ALA A O 1
ATOM 987 N N . ILE A 1 124 ? -4.137 14.551 11.765 1.00 82.06 124 ILE A N 1
ATOM 988 C CA . ILE A 1 124 ? -3.891 13.285 11.064 1.00 82.06 124 ILE A CA 1
ATOM 989 C C . ILE A 1 124 ? -4.720 13.249 9.778 1.00 82.06 124 ILE A C 1
ATOM 991 O O . ILE A 1 124 ? -4.150 13.094 8.707 1.00 82.06 124 ILE A O 1
ATOM 995 N N . ILE A 1 125 ? -6.033 13.478 9.839 1.00 82.94 125 ILE A N 1
ATOM 996 C CA . ILE A 1 125 ? -6.889 13.425 8.644 1.00 82.94 125 ILE A CA 1
ATOM 997 C C . ILE A 1 125 ? -6.412 14.416 7.569 1.00 82.94 125 ILE A C 1
ATOM 999 O O . ILE A 1 125 ? -6.234 14.018 6.417 1.00 82.94 125 ILE A O 1
ATOM 1003 N N . CYS A 1 126 ? -6.109 15.664 7.931 1.00 84.19 126 CYS A N 1
ATOM 1004 C CA . CYS A 1 126 ? -5.588 16.656 6.989 1.00 84.19 126 CYS A CA 1
ATOM 1005 C C . CYS A 1 126 ? -4.294 16.191 6.311 1.00 84.19 126 CYS A C 1
ATOM 1007 O O . CYS A 1 126 ? -4.192 16.247 5.085 1.00 84.19 126 CYS A O 1
ATOM 1009 N N . LEU A 1 127 ? -3.329 15.681 7.082 1.00 83.62 127 LEU A N 1
ATOM 1010 C CA . LEU A 1 127 ? -2.059 15.194 6.539 1.00 83.62 127 LEU A CA 1
ATOM 1011 C C . LEU A 1 127 ? -2.271 14.033 5.554 1.00 83.62 127 LEU A C 1
ATOM 1013 O O . LEU A 1 127 ? -1.618 13.955 4.514 1.00 83.62 127 LEU A O 1
ATOM 1017 N N . THR A 1 128 ? -3.222 13.152 5.857 1.00 83.50 128 THR A N 1
ATOM 1018 C CA . THR A 1 128 ? -3.520 11.962 5.045 1.00 83.50 128 THR A CA 1
ATOM 1019 C C . THR A 1 128 ? -4.211 12.335 3.733 1.00 83.50 128 THR A C 1
ATOM 1021 O O . THR A 1 128 ? -3.900 11.772 2.682 1.00 83.50 128 THR A O 1
ATOM 1024 N N . CYS A 1 129 ? -5.073 13.357 3.755 1.00 82.50 129 CYS A N 1
ATOM 1025 C CA . CYS A 1 129 ? -5.674 13.934 2.555 1.00 82.50 129 CYS A CA 1
ATOM 1026 C C . CYS A 1 129 ? -4.630 14.627 1.671 1.00 82.50 129 CYS A C 1
ATOM 1028 O O . CYS A 1 129 ? -4.654 14.447 0.455 1.00 82.50 129 CYS A O 1
ATOM 1030 N N . ILE A 1 130 ? -3.683 15.366 2.266 1.00 85.81 130 ILE A N 1
ATOM 1031 C CA . ILE A 1 130 ? -2.571 15.988 1.527 1.00 85.81 130 ILE A CA 1
ATOM 1032 C C . ILE A 1 130 ? -1.717 14.910 0.851 1.00 85.81 130 ILE A C 1
ATOM 1034 O O . ILE A 1 130 ? -1.372 15.038 -0.323 1.00 85.81 130 ILE A O 1
ATOM 1038 N N . HIS A 1 131 ? -1.418 13.819 1.558 1.00 82.75 131 HIS A N 1
ATOM 1039 C CA . HIS A 1 131 ? -0.634 12.718 1.008 1.00 82.75 131 HIS A CA 1
ATOM 1040 C C . HIS A 1 131 ? -1.335 12.039 -0.179 1.00 82.75 131 HIS A C 1
ATOM 1042 O O . HIS A 1 131 ? -0.708 11.783 -1.208 1.00 82.75 131 HIS A O 1
ATOM 1048 N N . PHE A 1 132 ? -2.646 11.809 -0.080 1.00 81.88 132 PHE A N 1
ATOM 1049 C CA . PHE A 1 132 ? -3.434 11.262 -1.184 1.00 81.88 132 PHE A CA 1
ATOM 1050 C C . PHE A 1 132 ? -3.522 12.228 -2.380 1.00 81.88 132 PHE A C 1
ATOM 1052 O O . PHE A 1 132 ? -3.360 11.811 -3.530 1.00 81.88 132 PHE A O 1
ATOM 1059 N N . ALA A 1 133 ? -3.706 13.528 -2.128 1.00 83.88 133 ALA A N 1
ATOM 1060 C CA . ALA A 1 133 ? -3.709 14.560 -3.167 1.00 83.88 133 ALA A CA 1
ATOM 1061 C C . ALA A 1 133 ? -2.361 14.639 -3.908 1.00 83.88 133 ALA A C 1
ATOM 1063 O O . ALA A 1 133 ? -2.322 14.800 -5.126 1.00 83.88 133 ALA A O 1
ATOM 1064 N N . PHE A 1 134 ? -1.252 14.463 -3.190 1.00 84.31 134 PHE A N 1
ATOM 1065 C CA . PHE A 1 134 ? 0.078 14.409 -3.790 1.00 84.31 134 PHE A CA 1
ATOM 1066 C C . PHE A 1 134 ? 0.299 13.134 -4.624 1.00 84.31 134 PHE A C 1
ATOM 1068 O O . PHE A 1 134 ? 0.822 13.194 -5.735 1.00 84.31 134 PHE A O 1
ATOM 1075 N N . GLY A 1 135 ? -0.139 11.971 -4.132 1.00 78.44 135 GLY A N 1
ATOM 1076 C CA . GLY A 1 135 ? -0.034 10.713 -4.883 1.00 78.44 135 GLY A CA 1
ATOM 1077 C C . GLY A 1 135 ? -0.848 10.726 -6.182 1.00 78.44 135 GLY A C 1
ATOM 1078 O O . GLY A 1 135 ? -0.370 10.298 -7.234 1.00 78.44 135 GLY A O 1
ATOM 1079 N N . THR A 1 136 ? -2.062 11.277 -6.131 1.00 77.88 136 THR A N 1
ATOM 1080 C CA . THR A 1 136 ? -2.941 11.410 -7.303 1.00 77.88 136 THR A CA 1
ATOM 1081 C C . THR A 1 136 ? -2.429 12.438 -8.309 1.00 77.88 136 THR A C 1
ATOM 1083 O O . THR A 1 136 ? -2.454 12.167 -9.508 1.00 77.88 136 THR A O 1
ATOM 1086 N N . SER A 1 137 ? -1.890 13.578 -7.865 1.00 78.75 137 SER A N 1
ATOM 1087 C CA . SER A 1 137 ? -1.299 14.567 -8.775 1.00 78.75 137 SER A CA 1
ATOM 1088 C C . SER A 1 137 ? -0.061 14.026 -9.493 1.00 78.75 137 SER A C 1
ATOM 1090 O O . SER A 1 137 ? 0.094 14.247 -10.694 1.00 78.75 137 SER A O 1
ATOM 1092 N N . MET A 1 138 ? 0.776 13.237 -8.814 1.00 73.69 138 MET A N 1
ATOM 1093 C CA . MET A 1 138 ? 1.927 12.586 -9.443 1.00 73.69 138 MET A CA 1
ATOM 1094 C C . MET A 1 138 ? 1.515 11.519 -10.468 1.00 73.69 138 MET A C 1
ATOM 1096 O O . MET A 1 138 ? 2.127 11.422 -11.534 1.00 73.69 138 MET A O 1
ATOM 1100 N N . PHE A 1 139 ? 0.451 10.760 -10.197 1.00 72.06 139 PHE A N 1
ATOM 1101 C CA . PHE A 1 139 ? -0.144 9.841 -11.172 1.00 72.06 139 PHE A CA 1
ATOM 1102 C C . PHE A 1 139 ? -0.675 10.580 -12.415 1.00 72.06 139 PHE A C 1
ATOM 1104 O O . PHE A 1 139 ? -0.452 10.143 -13.548 1.00 72.06 139 PHE A O 1
ATOM 1111 N N . LEU A 1 140 ? -1.339 11.725 -12.222 1.00 71.75 140 LEU A N 1
ATOM 1112 C CA . LEU A 1 140 ? -1.855 12.564 -13.310 1.00 71.75 140 LEU A CA 1
ATOM 1113 C C . LEU A 1 140 ? -0.730 13.184 -14.151 1.00 71.75 140 LEU A C 1
ATOM 1115 O O . LEU A 1 140 ? -0.806 13.186 -15.377 1.00 71.75 140 LEU A O 1
ATOM 1119 N N . LEU A 1 141 ? 0.348 13.642 -13.511 1.00 72.31 141 LEU A N 1
ATOM 1120 C CA . LEU A 1 141 ? 1.540 14.141 -14.204 1.00 72.31 141 LEU A CA 1
ATOM 1121 C C . LEU A 1 141 ? 2.214 13.042 -15.036 1.00 72.31 141 LEU A C 1
ATOM 1123 O O . LEU A 1 141 ? 2.670 13.290 -16.150 1.00 72.31 141 LEU A O 1
ATOM 1127 N N . ARG A 1 142 ? 2.256 11.810 -14.517 1.00 65.56 142 ARG A N 1
ATOM 1128 C CA . ARG A 1 142 ? 2.915 10.672 -15.174 1.00 65.56 142 ARG A CA 1
ATOM 1129 C C . ARG A 1 142 ? 2.084 10.026 -16.287 1.00 65.56 142 ARG A C 1
ATOM 1131 O O . ARG A 1 142 ? 2.661 9.421 -17.185 1.00 65.56 142 ARG A O 1
ATOM 1138 N N . SER A 1 143 ? 0.757 10.150 -16.250 1.00 64.81 143 SER A N 1
ATOM 1139 C CA . SER A 1 143 ? -0.157 9.592 -17.263 1.00 64.81 143 SER A CA 1
ATOM 1140 C C . SER A 1 143 ? -0.283 10.442 -18.535 1.00 64.81 143 SER A C 1
ATOM 1142 O O . SER A 1 143 ? -0.990 10.046 -19.456 1.00 64.81 143 SER A O 1
ATOM 1144 N N . GLY A 1 144 ? 0.433 11.569 -18.636 1.00 59.66 144 GLY A N 1
ATOM 1145 C CA . GLY A 1 144 ? 0.537 12.341 -19.880 1.00 59.66 144 GLY A CA 1
ATOM 1146 C C . GLY A 1 144 ? -0.716 13.138 -20.261 1.00 59.66 144 GLY A C 1
ATOM 1147 O O . GLY A 1 144 ? -0.749 13.726 -21.336 1.00 59.66 144 GLY A O 1
ATOM 1148 N N . LEU A 1 145 ? -1.720 13.232 -19.382 1.00 55.97 145 LEU A N 1
ATOM 1149 C CA . LEU A 1 145 ? -2.966 13.976 -19.635 1.00 55.97 145 LEU A CA 1
ATOM 1150 C C . LEU A 1 145 ? -2.801 15.514 -19.653 1.00 55.97 145 LEU A C 1
ATOM 1152 O O . LEU A 1 145 ? -3.769 16.217 -19.912 1.00 55.97 145 LEU A O 1
ATOM 1156 N N . TRP A 1 146 ? -1.591 16.039 -19.420 1.00 46.69 146 TRP A N 1
ATOM 1157 C CA . TRP A 1 146 ? -1.239 17.468 -19.527 1.00 46.69 146 TRP A CA 1
ATOM 1158 C C . TRP A 1 146 ? -0.490 17.836 -20.827 1.00 46.69 146 TRP A C 1
ATOM 1160 O O . TRP A 1 146 ? 0.034 18.940 -20.934 1.00 46.69 146 TRP A O 1
ATOM 1170 N N . GLN A 1 147 ? -0.406 16.936 -21.817 1.00 53.75 147 GLN A N 1
ATOM 1171 C CA . GLN A 1 147 ? 0.106 17.257 -23.165 1.00 53.75 147 GLN A CA 1
ATOM 1172 C C . GLN A 1 147 ? -1.003 17.670 -24.158 1.00 53.75 147 GLN A C 1
ATOM 1174 O O . GLN A 1 147 ? -0.829 17.526 -25.367 1.00 53.75 147 GLN A O 1
ATOM 1179 N N . CYS A 1 148 ? -2.139 18.169 -23.663 1.00 45.19 148 CYS A N 1
ATOM 1180 C CA . CYS A 1 148 ? -3.162 18.847 -24.465 1.00 45.19 148 CYS A CA 1
ATOM 1181 C C . CYS A 1 148 ? -3.214 20.328 -24.095 1.00 45.19 148 CYS A C 1
ATOM 1183 O O . CYS A 1 148 ? -3.170 20.618 -22.878 1.00 45.19 148 CYS A O 1
#

Secondary structure (DSSP, 8-state):
-----HHHHHHHHHHHHHHHHHHHHHHHHHHHHHHHH-TTS-HHHHHHHHHHHHHHHHHHHHHHHHHHIIIIITTT-HHHHSS--HHHHHHHHHHHHHHHHHHHHHHHHHHHHTTT-HHHHHHHHHHHHHHHHHHHHHHHHHTTTT--

Foldseek 3Di:
DDDPPPVVVLVVLVVVLVVLVVVLVVLVVVLVVCCVPCVPDDVVVNVVSVVLNVLSVLLSVLSVVVSCCQPPVQPPPPVSVPADDPSVLVSLLSVLVSQLSVLLVVLVVCCVVVVHPPVVSVVSNVVSVVSNVVSVVVSVVNVCPPVD

Organism: NCBI:txid50990

pLDDT: mean 79.32, std 12.3, range [38.72, 94.88]

Sequence (148 aa):
MSAPSLGNTMGALFLGLLLSTLLFGIICLQAYHYYQNFPEDRAYVKVFVAFLLALNAANVALFSEGMYHYLIANFGNFKAIMGPYGSLNIYSFLNSFITWMCQLYFAWRVWRVSNGNYFLTGAIICLTCIHFAFGTSMFLLRSGLWQC